Protein 6W2G (pdb70)

Solvent-accessible surface area: 6602 Å² total; per-residue (Å²): 174,170,62,76,57,85,92,50,70,90,17,1,95,44,0,70,79,34,66,54,93,109,123,147,0,43,39,4,0,177,50,15,66,53,61,22,81,123,0,0,68,37,35,89,116,40,114,92,141,223,70,70,21,4,67,46,11,12,30,3,16,79,6,66,86,117,69,60,140,131,150,161,0,50,58,5,0,205,46,4,62,44,50,39,133,98,0,33,105,46,28,120,126,42,104,103,140

Nearest PDB structures (foldseek):
  6w2g-assembly2_B  TM=1.021E+00  e=5.601E-07  Homo sapiens
  7tgp-assembly1_A  TM=9.960E-01  e=2.042E-06  Homo sapiens
  6w2h-assembly1_A  TM=9.882E-01  e=1.914E-06  Homo sapiens
  6w2i-assembly1_A  TM=9.824E-01  e=3.425E-06  Homo sapiens
  2ooa-assembly2_B  TM=1.006E+00  e=3.003E-01  Homo sapiens

Structure (mmCIF, N/CA/C/O backbone):
data_6W2G
#
_entry.id   6W2G
#
_cell.length_a   29.490
_cell.length_b   40.080
_cell.length_c   32.893
_cell.angle_alpha   90.000
_cell.angle_beta   91.389
_cell.angle_gamma   90.000
#
_symmetry.space_group_name_H-M   'P 1 21 1'
#
loop_
_entity.id
_entity.type
_entity.pdbx_description
1 polymer 'UV excision repair protein RAD23 homolog A'
2 non-polymer 1,2-ETHANEDIOL
3 water water
#
loop_
_atom_site.group_PDB
_atom_site.id
_atom_site.type_symbol
_atom_site.label_atom_id
_atom_site.label_alt_id
_atom_site.label_comp_id
_atom_site.label_asym_id
_atom_site.label_entity_id
_atom_site.label_seq_id
_atom_site.pdbx_PDB_ins_code
_atom_site.Cartn_x
_atom_site.Cartn_y
_atom_site.Cartn_z
_atom_site.occupancy
_atom_site.B_iso_or_equiv
_atom_site.auth_seq_id
_atom_site.auth_comp_id
_atom_site.auth_asym_id
_atom_site.auth_atom_id
_atom_site.pdbx_PDB_model_num
ATOM 1 N N . THR A 1 3 ? -10.12534 -17.39122 -8.93051 1.000 32.64716 156 THR A N 1
ATOM 2 C CA . THR A 1 3 ? -8.99087 -16.99913 -8.10036 1.000 30.71775 156 THR A CA 1
ATOM 3 C C . THR A 1 3 ? -9.44007 -16.69273 -6.68156 1.000 23.39642 156 THR A C 1
ATOM 4 O O . THR A 1 3 ? -10.35669 -15.89259 -6.46768 1.000 23.22514 156 THR A O 1
ATOM 8 N N . LEU A 1 4 ? -8.79403 -17.31796 -5.70413 1.000 13.37194 157 LEU A N 1
ATOM 9 C CA . LEU A 1 4 ? -9.02663 -16.97708 -4.30626 1.000 10.79231 157 LEU A CA 1
ATOM 10 C C . LEU A 1 4 ? -7.75020 -16.41829 -3.69433 1.000 10.12321 157 LEU A C 1
ATOM 11 O O . LEU A 1 4 ? -6.72142 -17.09626 -3.64610 1.000 11.91901 157 LEU A O 1
ATOM 27 N N . VAL A 1 5 ? -7.82078 -15.19686 -3.18158 1.000 8.36133 158 VAL A N 1
ATOM 28 C CA . VAL A 1 5 ? -6.67686 -14.66648 -2.44421 1.000 7.73086 158 VAL A CA 1
ATOM 29 C C . VAL A 1 5 ? -6.48557 -15.45489 -1.15493 1.000 6.09475 158 VAL A C 1
ATOM 30 O O . VAL A 1 5 ? -7.42460 -16.05590 -0.62017 1.000 7.40567 158 VAL A O 1
ATOM 43 N N . THR A 1 6 ? -5.24813 -15.47116 -0.66854 1.000 5.76440 159 THR A N 1
ATOM 44 C CA . THR A 1 6 ? -4.91474 -16.02116 0.63178 1.000 6.24957 159 THR A CA 1
ATOM 45 C C . THR A 1 6 ? -5.20129 -14.99908 1.73544 1.000 4.83486 159 THR A C 1
ATOM 46 O O . THR A 1 6 ? -5.35965 -13.79463 1.49624 1.000 4.91804 159 THR A O 1
ATOM 57 N N . GLY A 1 7 ? -5.17676 -15.49296 2.98130 1.000 4.66608 160 GLY A N 1
ATOM 58 C CA . GLY A 1 7 ? -5.35716 -14.61130 4.12329 1.000 5.43362 160 GLY A CA 1
ATOM 59 C C . GLY A 1 7 ? -4.29285 -13.53145 4.18782 1.000 4.50037 160 GLY A C 1
ATOM 60 O O . GLY A 1 7 ? -4.58024 -12.36814 4.51236 1.000 4.91385 160 GLY A O 1
ATOM 64 N N . SER A 1 8 ? -3.03296 -13.89543 3.88004 1.000 5.23474 161 SER A N 1
ATOM 65 C CA . SER A 1 8 ? -1.95432 -12.90759 3.85112 1.000 5.40235 161 SER A CA 1
ATOM 66 C C . SER A 1 8 ? -2.19015 -11.85659 2.77816 1.000 4.58481 161 SER A C 1
ATOM 67 O O . SER A 1 8 ? -1.98024 -10.65982 3.01361 1.000 5.38731 161 SER A O 1
ATOM 75 N N . GLU A 1 9 ? -2.59870 -12.28420 1.57690 1.000 4.70395 162 GLU A N 1
ATOM 76 C CA . GLU A 1 9 ? -2.87910 -11.32629 0.50476 1.000 4.92712 162 GLU A CA 1
ATOM 77 C C . GLU A 1 9 ? -4.04455 -10.41122 0.84389 1.000 4.54256 162 GLU A C 1
ATOM 78 O O . GLU A 1 9 ? -4.03150 -9.21913 0.50574 1.000 4.84164 162 GLU A O 1
ATOM 90 N N . TYR A 1 10 ? -5.06396 -10.94384 1.51746 1.000 4.45177 163 TYR A N 1
ATOM 91 C CA . TYR A 1 10 ? -6.16756 -10.11253 1.98834 1.000 4.48353 163 TYR A CA 1
ATOM 92 C C . TYR A 1 10 ? -5.66428 -9.03690 2.95299 1.000 4.05855 163 TYR A C 1
ATOM 93 O O . TYR A 1 10 ? -6.02219 -7.85223 2.82299 1.000 4.46472 163 TYR A O 1
ATOM 111 N N . GLU A 1 11 ? -4.81622 -9.41568 3.91518 1.000 4.18789 164 GLU A N 1
ATOM 112 C CA . GLU A 1 11 ? -4.30095 -8.42698 4.86360 1.000 5.15139 164 GLU A CA 1
ATOM 113 C C . GLU A 1 11 ? -3.41052 -7.38239 4.19681 1.000 4.51787 164 GLU A C 1
ATOM 114 O O . GLU A 1 11 ? -3.47012 -6.20297 4.54636 1.000 4.90486 164 GLU A O 1
ATOM 126 N N . THR A 1 12 ? -2.57922 -7.77987 3.23375 1.000 5.18409 165 THR A N 1
ATOM 127 C CA . THR A 1 12 ? -1.74979 -6.77338 2.57465 1.000 5.32819 165 THR A CA 1
ATOM 128 C C . THR A 1 12 ? -2.59324 -5.85249 1.69363 1.000 4.52266 165 THR A C 1
ATOM 129 O O . THR A 1 12 ? -2.31120 -4.64496 1.61117 1.000 5.20287 165 THR A O 1
ATOM 140 N N . MET A 1 13 ? -3.66258 -6.37550 1.08280 1.000 4.90709 166 MET A N 1
ATOM 141 C CA . MET A 1 13 ? -4.61495 -5.55228 0.34357 1.000 5.79227 166 MET A CA 1
ATOM 142 C C . MET A 1 13 ? -5.27779 -4.52858 1.26180 1.000 4.76680 166 MET A C 1
ATOM 143 O O . MET A 1 13 ? -5.40215 -3.34086 0.91654 1.000 5.53976 166 MET A O 1
ATOM 157 N N . LEU A 1 14 ? -5.71646 -4.99029 2.43294 1.000 4.99697 167 LEU A N 1
ATOM 158 C CA . LEU A 1 14 ? -6.33285 -4.12266 3.42177 1.000 6.14530 167 LEU A CA 1
ATOM 159 C C . LEU A 1 14 ? -5.36263 -3.02301 3.85876 1.000 5.93787 167 LEU A C 1
ATOM 160 O O . LEU A 1 14 ? -5.70950 -1.82677 3.84311 1.000 6.37082 167 LEU A O 1
ATOM 176 N N . THR A 1 15 ? -4.11681 -3.39054 4.18364 1.000 5.26585 168 THR A N 1
ATOM 177 C CA . THR A 1 15 ? -3.10412 -2.38746 4.53357 1.000 6.48888 168 THR A CA 1
ATOM 178 C C . THR A 1 15 ? -2.92068 -1.35002 3.41688 1.000 4.38361 168 THR A C 1
ATOM 179 O O . THR A 1 15 ? -2.86007 -0.14112 3.66812 1.000 5.61524 168 THR A O 1
ATOM 190 N N . GLU A 1 16 ? -2.81024 -1.80918 2.17103 1.000 5.12163 169 GLU A N 1
ATOM 191 C CA . GLU A 1 16 ? -2.58813 -0.87631 1.07535 1.000 4.45051 169 GLU A CA 1
ATOM 192 C C . GLU A 1 16 ? -3.75322 0.11455 0.93659 1.000 5.05688 169 GLU A C 1
ATOM 193 O O . GLU A 1 16 ? -3.53917 1.32076 0.76590 1.000 5.19265 169 GLU A O 1
ATOM 205 N N . ILE A 1 17 ? -4.99728 -0.37040 0.97858 1.000 4.44105 170 ILE A N 1
ATOM 206 C CA . ILE A 1 17 ? -6.13486 0.54764 0.83755 1.000 5.20504 170 ILE A CA 1
ATOM 207 C C . ILE A 1 17 ? -6.19034 1.51255 2.01868 1.000 4.90781 170 ILE A C 1
ATOM 208 O O . ILE A 1 17 ? -6.50583 2.70733 1.85477 1.000 5.56728 170 ILE A O 1
ATOM 224 N N . MET A 1 18 ? -5.82370 1.03371 3.21485 1.000 5.30597 171 MET A N 1
ATOM 225 C CA . MET A 1 18 ? -5.74557 1.90759 4.38460 1.000 6.35134 171 MET A CA 1
ATOM 226 C C . MET A 1 18 ? -4.67367 2.99852 4.25733 1.000 6.30055 171 MET A C 1
ATOM 227 O O . MET A 1 18 ? -4.72976 3.98785 5.00597 1.000 8.66743 171 MET A O 1
ATOM 241 N N . SER A 1 19 ? -3.71272 2.87139 3.34796 1.000 6.03308 172 SER A N 1
ATOM 242 C CA . SER A 1 19 ? -2.74924 3.94414 3.14329 1.000 7.94810 172 SER A CA 1
ATOM 243 C C . SER A 1 19 ? -3.38096 5.18888 2.53457 1.000 8.01023 172 SER A C 1
ATOM 244 O O . SER A 1 19 ? -2.72455 6.23674 2.46536 1.000 11.06148 172 SER A O 1
ATOM 252 N N . MET A 1 20 ? -4.61549 5.11807 2.09050 1.000 7.31355 173 MET A N 1
ATOM 253 C CA . MET A 1 20 ? -5.33313 6.31695 1.70164 1.000 9.20647 173 MET A CA 1
ATOM 254 C C . MET A 1 20 ? -6.01192 7.00984 2.87468 1.000 9.90394 173 MET A C 1
ATOM 255 O O . MET A 1 20 ? -6.54680 8.11294 2.68663 1.000 13.66422 173 MET A O 1
ATOM 269 N N . GLY A 1 21 ? -6.02043 6.40575 4.06183 1.000 8.46817 174 GLY A N 1
ATOM 270 C CA . GLY A 1 21 ? -6.57473 7.03464 5.24877 1.000 9.79524 174 GLY A CA 1
ATOM 271 C C . GLY A 1 21 ? -7.82358 6.37549 5.79682 1.000 9.38654 174 GLY A C 1
ATOM 272 O O . GLY A 1 21 ? -8.27164 6.74280 6.89894 1.000 11.31390 174 GLY A O 1
ATOM 276 N N . TYR A 1 22 ? -8.37124 5.38298 5.10774 1.000 6.70644 175 TYR A N 1
ATOM 277 C CA . TYR A 1 22 ? -9.60077 4.75097 5.54216 1.000 6.18025 175 TYR A CA 1
ATOM 278 C C . TYR A 1 22 ? -9.33968 3.85683 6.75036 1.000 7.36312 175 TYR A C 1
ATOM 279 O O . TYR A 1 22 ? -8.32240 3.16025 6.81936 1.000 7.90579 175 TYR A O 1
ATOM 297 N N . GLU A 1 23 ? -10.30285 3.80515 7.67381 1.000 7.85974 176 GLU A N 1
ATOM 298 C CA . GLU A 1 23 ? -10.20445 2.94640 8.85164 1.000 9.65252 176 GLU A CA 1
ATOM 299 C C . GLU A 1 23 ? -10.40527 1.47440 8.48440 1.000 7.14453 176 GLU A C 1
ATOM 300 O O . GLU A 1 23 ? -11.09256 1.13475 7.50556 1.000 7.67364 176 GLU A O 1
ATOM 306 N N . ARG A 1 24 ? -9.81619 0.59124 9.28558 1.000 7.77190 177 ARG A N 1
ATOM 307 C CA . ARG A 1 24 ? -9.86309 -0.83447 8.96441 1.000 6.64927 177 ARG A CA 1
ATOM 308 C C . ARG A 1 24 ? -11.29137 -1.33926 8.76630 1.000 7.03749 177 ARG A C 1
ATOM 309 O O . ARG A 1 24 ? -11.56826 -2.06254 7.80013 1.000 6.52936 177 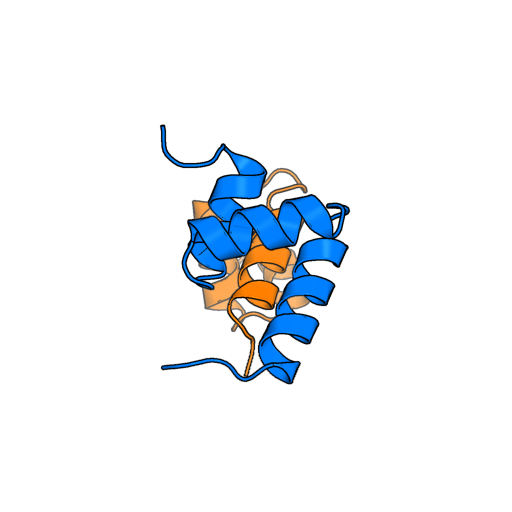ARG A O 1
ATOM 330 N N . GLU A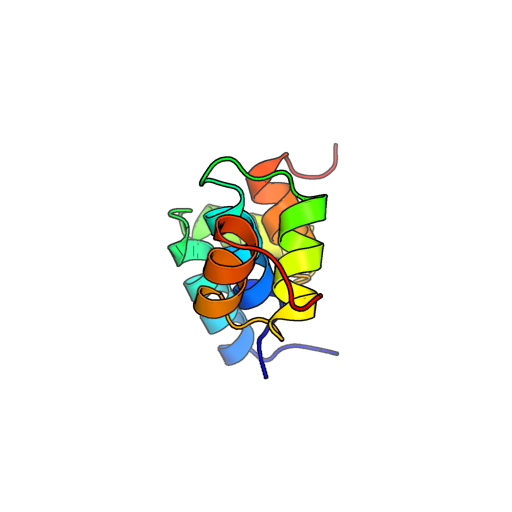 1 25 ? -12.21384 -1.01064 9.67924 1.000 7.07428 178 GLU A N 1
ATOM 331 C CA . GLU A 1 25 ? -13.55001 -1.60323 9.56435 1.000 8.08165 178 GLU A CA 1
ATOM 332 C C . GLU A 1 25 ? -14.26466 -1.15716 8.29418 1.000 7.22795 178 GLU A C 1
ATOM 333 O O . GLU A 1 25 ? -15.06960 -1.91107 7.73918 1.000 7.49080 178 GLU A O 1
ATOM 339 N N . ARG A 1 26 ? -14.01863 0.06975 7.84040 1.000 6.88174 179 ARG A N 1
ATOM 340 C CA . ARG A 1 26 ? -14.62652 0.53269 6.59538 1.000 7.43722 179 ARG A CA 1
ATOM 341 C C . ARG A 1 26 ? -14.07812 -0.22517 5.40030 1.000 5.89321 179 ARG A C 1
ATOM 342 O O . ARG A 1 26 ? -14.83016 -0.60016 4.48826 1.000 6.65862 179 ARG A O 1
ATOM 350 N N . VAL A 1 27 ? -12.76812 -0.44859 5.37575 1.000 5.72237 180 VAL A N 1
ATOM 351 C CA . VAL A 1 27 ? -12.18471 -1.19955 4.26861 1.000 5.55099 180 VAL A CA 1
ATOM 352 C C . VAL A 1 27 ? -12.65419 -2.65413 4.28188 1.000 4.81800 180 VAL A C 1
ATOM 353 O O . VAL A 1 27 ? -12.95283 -3.23361 3.22448 1.000 5.61267 180 VAL A O 1
ATOM 366 N N . VAL A 1 28 ? -12.72609 -3.27347 5.45750 1.000 5.48889 181 VAL A N 1
ATOM 367 C CA . VAL A 1 28 ? -13.27173 -4.62555 5.56130 1.000 5.68011 181 VAL A CA 1
ATOM 368 C C . VAL A 1 28 ? -14.67553 -4.67303 4.96632 1.000 5.1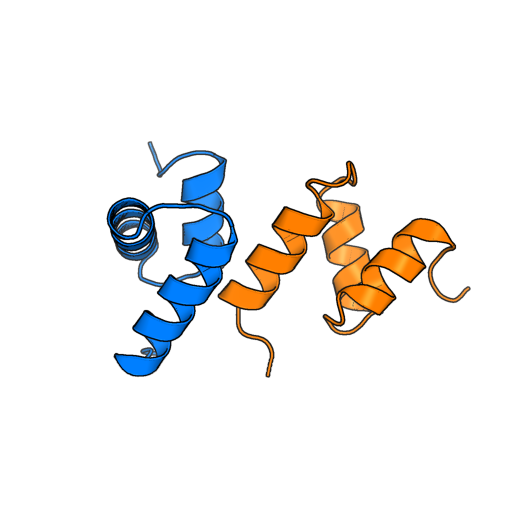2415 181 VAL A C 1
ATOM 369 O O . VAL A 1 28 ? -15.02776 -5.58773 4.21367 1.000 5.53045 181 VAL A O 1
ATOM 382 N N . ALA A 1 29 ? -15.51222 -3.70250 5.32150 1.000 5.45357 182 ALA A N 1
ATOM 383 C CA . ALA A 1 29 ? -16.88059 -3.68026 4.82189 1.000 6.31416 182 ALA A CA 1
ATOM 384 C C . ALA A 1 29 ? -16.90302 -3.51899 3.30433 1.000 5.53756 182 ALA A C 1
ATOM 385 O O . ALA A 1 29 ? -17.70876 -4.16264 2.62025 1.000 6.11643 182 ALA A O 1
ATOM 392 N N . ALA A 1 30 ? -16.02450 -2.66821 2.75464 1.000 5.61462 183 ALA A N 1
ATOM 393 C CA . ALA A 1 30 ? -15.98829 -2.45839 1.30707 1.000 5.97460 183 ALA A CA 1
ATOM 394 C C . ALA A 1 30 ? -15.51885 -3.71330 0.57490 1.000 4.71993 183 ALA A C 1
ATOM 395 O O . ALA A 1 30 ? -16.04268 -4.05228 -0.49893 1.000 5.92239 183 ALA A O 1
ATOM 402 N N . LEU A 1 31 ? -14.50997 -4.39924 1.12024 1.000 5.30916 184 LEU A N 1
ATOM 403 C CA . LEU A 1 31 ? -14.02763 -5.65741 0.54277 1.000 5.44140 184 LEU A CA 1
ATOM 404 C C . LEU A 1 31 ? -15.09731 -6.73730 0.59645 1.000 4.98536 184 LEU A C 1
ATOM 405 O O . LEU A 1 31 ? -15.19883 -7.56609 -0.31713 1.000 5.61159 184 LEU A O 1
ATOM 421 N N . ARG A 1 32 ? -15.88200 -6.78008 1.66934 1.00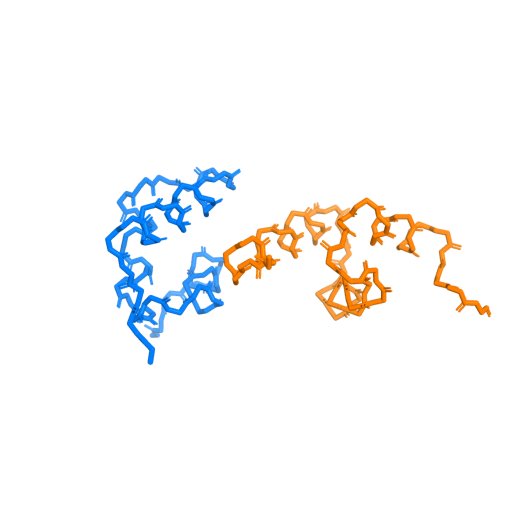0 5.58182 185 ARG A N 1
ATOM 422 C CA . ARG A 1 32 ? -16.99109 -7.72991 1.73349 1.000 6.20914 185 ARG A CA 1
ATOM 423 C C . ARG A 1 32 ? -18.00323 -7.42852 0.64468 1.000 5.26786 185 ARG A C 1
ATOM 424 O O . ARG A 1 32 ? -18.42534 -8.31982 -0.10593 1.000 6.57168 185 ARG A O 1
ATOM 445 N N . ALA A 1 33 ? -18.37041 -6.15320 0.50054 1.000 5.88917 186 ALA A N 1
ATOM 446 C CA . ALA A 1 33 ? -19.34447 -5.76765 -0.51674 1.000 6.56190 186 ALA A CA 1
ATOM 447 C C . ALA A 1 33 ? -18.84473 -6.07545 -1.91643 1.000 6.73819 186 ALA A C 1
ATOM 448 O O . ALA A 1 33 ? -19.65611 -6.35662 -2.80795 1.000 9.11642 186 ALA A O 1
ATOM 455 N N . SER A 1 34 ? -17.53017 -6.00100 -2.15039 1.000 6.13759 187 SER A N 1
ATOM 456 C CA . SER A 1 34 ? -16.97388 -6.21730 -3.48284 1.000 6.41438 187 SER A CA 1
ATOM 457 C C . SER A 1 34 ? -16.47667 -7.64309 -3.72070 1.000 5.98752 187 SER A C 1
ATOM 458 O O . SER A 1 34 ? -15.90947 -7.92568 -4.77879 1.000 6.97335 187 SER A O 1
ATOM 466 N N . GLY A 1 35 ? -16.65919 -8.56143 -2.77372 1.000 6.18021 188 GLY A N 1
ATOM 467 C CA . GLY A 1 35 ? -16.11780 -9.91338 -2.94663 1.000 6.73037 188 GLY A CA 1
ATOM 468 C C . GLY A 1 35 ? -14.61471 -9.92324 -3.14493 1.000 6.57569 188 GLY A C 1
ATOM 469 O O . GLY A 1 35 ? -14.09535 -10.73617 -3.91829 1.000 6.75996 188 GLY A O 1
ATOM 473 N N . ASN A 1 36 ? -13.89536 -9.02012 -2.47683 1.000 5.93787 189 ASN A N 1
ATOM 474 C CA . ASN A 1 36 ? -12.43702 -8.93942 -2.52342 1.000 5.47180 189 ASN A CA 1
ATOM 475 C C . ASN A 1 36 ? -11.89704 -8.46922 -3.86672 1.000 6.32598 189 ASN A C 1
ATOM 476 O O . ASN A 1 36 ? -10.69015 -8.59474 -4.11719 1.000 8.33819 189 ASN A O 1
ATOM 487 N N . ASN A 1 37 ? -12.74831 -7.88503 -4.72818 1.000 6.10140 190 ASN A N 1
ATOM 488 C CA . ASN A 1 37 ? -12.29241 -7.18606 -5.92578 1.000 6.08690 190 ASN A CA 1
ATOM 489 C C . ASN A 1 37 ? -11.83443 -5.80027 -5.49299 1.000 5.43706 190 ASN A C 1
ATOM 490 O O . ASN A 1 37 ? -12.66117 -4.99830 -5.03547 1.000 6.13225 190 ASN A O 1
ATOM 501 N N . PRO A 1 38 ? -10.54634 -5.47346 -5.59410 1.000 5.34784 191 PRO A N 1
ATOM 502 C CA . PRO A 1 38 ? -10.07866 -4.18765 -5.05564 1.000 6.38050 191 PRO A CA 1
ATOM 503 C C . PRO A 1 38 ? -10.54583 -2.99846 -5.86252 1.000 5.75519 191 PRO A C 1
ATOM 504 O O . PRO A 1 38 ? -10.60529 -1.87323 -5.33933 1.000 6.08370 191 PRO A O 1
ATOM 515 N N . HIS A 1 39 ? -10.82932 -3.21045 -7.14709 1.000 5.77492 192 HIS A N 1
ATOM 516 C CA . HIS A 1 39 ? -11.32957 -2.12058 -7.98296 1.000 6.20256 192 HIS A CA 1
ATOM 517 C C . HIS A 1 39 ? -12.69018 -1.65421 -7.49093 1.000 5.57427 192 HIS A C 1
ATOM 518 O O . HIS A 1 39 ? -12.91942 -0.45280 -7.26354 1.000 6.48037 192 HIS A O 1
ATOM 532 N N . ARG A 1 40 ? -13.59636 -2.60984 -7.28357 1.000 5.79187 193 ARG A N 1
ATOM 533 C CA . ARG A 1 40 ? -14.90848 -2.27874 -6.74659 1.000 5.84976 193 ARG A CA 1
ATOM 534 C C . ARG A 1 40 ? -14.83391 -1.82713 -5.28873 1.000 5.40165 193 ARG A C 1
ATOM 535 O O . ARG A 1 40 ? -15.58778 -0.93271 -4.88328 1.000 5.79936 193 ARG A O 1
ATOM 556 N N . ALA A 1 41 ? -13.94558 -2.41704 -4.47583 1.000 5.39313 194 ALA A N 1
ATOM 557 C CA . ALA A 1 41 ? -13.86378 -1.97778 -3.08319 1.000 5.57892 194 ALA A CA 1
ATOM 558 C C . ALA A 1 41 ? -13.47907 -0.50029 -2.99423 1.000 4.91123 194 ALA A C 1
ATOM 559 O O . ALA A 1 41 ? -14.07533 0.27493 -2.22600 1.000 5.08047 194 ALA A O 1
ATOM 566 N N . VAL A 1 42 ? -12.46815 -0.08948 -3.76745 1.000 4.83270 195 VAL A N 1
ATOM 567 C CA . VAL A 1 42 ? -12.06813 1.31096 -3.73741 1.000 4.53719 195 VAL A CA 1
ATOM 568 C C . VAL A 1 42 ? -13.1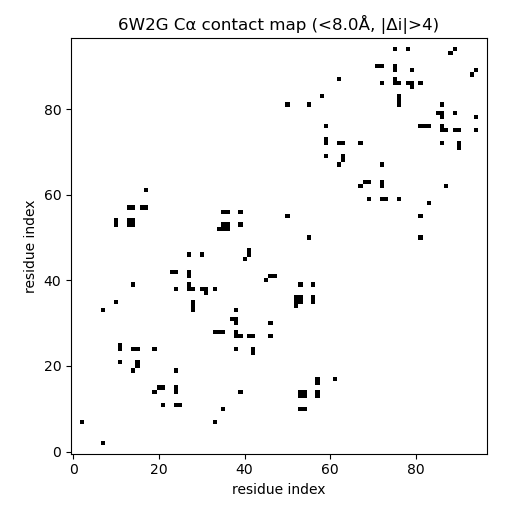6020 2.19155 -4.33040 1.000 4.94443 195 VAL A C 1
ATOM 569 O O . VAL A 1 42 ? -13.42500 3.28466 -3.80753 1.000 5.41895 195 VAL A O 1
ATOM 582 N N . GLU A 1 43 ? -13.79798 1.77005 -5.42428 1.000 5.46635 196 GLU A N 1
ATOM 583 C CA . GLU A 1 43 ? -14.94429 2.49914 -5.94707 1.000 5.66460 196 GLU A CA 1
ATOM 584 C C . GLU A 1 43 ? -15.99131 2.72644 -4.87317 1.000 5.32165 196 GLU A C 1
ATOM 585 O O . GLU A 1 43 ? -16.53500 3.83593 -4.75992 1.000 5.98464 196 GLU A O 1
ATOM 597 N N . TYR A 1 44 ? -16.28065 1.69877 -4.06277 1.000 5.11707 197 TYR A N 1
ATOM 598 C CA . TYR A 1 44 ? -17.33787 1.83530 -3.06883 1.000 5.14240 197 TYR A CA 1
ATOM 599 C C . TYR A 1 44 ? -16.90079 2.75361 -1.91956 1.000 4.98056 197 TYR A C 1
ATOM 600 O O . TYR A 1 44 ? -17.72932 3.49013 -1.35229 1.000 5.25794 197 TYR A O 1
ATOM 618 N N . LEU A 1 45 ? -15.61405 2.73431 -1.54304 1.000 5.09399 198 LEU A N 1
ATOM 619 C CA . LEU A 1 45 ? -15.11936 3.68721 -0.55330 1.000 4.59457 198 LEU A CA 1
ATOM 620 C C . LEU A 1 45 ? -15.21695 5.11561 -1.06841 1.000 5.22120 198 LEU A C 1
ATOM 621 O O . LEU A 1 45 ? -15.45039 6.04552 -0.28126 1.000 6.32802 198 LEU A O 1
ATOM 637 N N . LEU A 1 46 ? -14.97461 5.32332 -2.36479 1.000 4.79016 199 LEU A N 1
ATOM 638 C CA . LEU A 1 46 ? -14.98282 6.65575 -2.95012 1.000 5.06996 199 LEU A CA 1
ATOM 639 C C . LEU A 1 46 ? -16.40002 7.17286 -3.18459 1.000 4.75382 199 LEU A C 1
ATOM 640 O O . LEU A 1 46 ? -16.69719 8.32639 -2.84308 1.000 5.99744 199 LEU A O 1
ATOM 656 N N . THR A 1 47 ? -17.27289 6.36458 -3.80234 1.000 4.99396 200 THR A N 1
ATOM 657 C CA . THR A 1 47 ? -18.54718 6.87945 -4.27211 1.000 5.25946 200 THR A CA 1
ATOM 658 C C . THR A 1 47 ? -19.75726 6.11110 -3.76601 1.000 4.46146 200 THR A C 1
ATOM 659 O O . THR A 1 47 ? -20.88712 6.42249 -4.18793 1.000 5.10299 200 THR A O 1
ATOM 670 N N . GLY A 1 48 ? -19.57075 5.17548 -2.84012 1.000 5.00795 201 GLY A N 1
ATOM 671 C CA . GLY A 1 48 ? -20.67946 4.50825 -2.18631 1.000 5.68885 201 GLY A CA 1
ATOM 672 C C . GLY A 1 48 ? -20.82401 3.04712 -2.59418 1.000 5.49200 201 GLY A C 1
ATOM 673 O O . GLY A 1 48 ? -20.53662 2.64336 -3.73399 1.000 5.49651 201 GLY A O 1
ATOM 677 N N . ILE A 1 49 ? -21.32734 2.24525 -1.65421 1.000 6.58129 202 ILE A N 1
ATOM 678 C CA . ILE A 1 49 ? -21.67302 0.85935 -1.94121 1.000 7.69541 202 ILE A CA 1
ATOM 679 C C . ILE A 1 49 ? -22.89476 0.81626 -2.84734 1.000 6.78770 202 ILE A C 1
ATOM 680 O O . ILE A 1 49 ? -23.67636 1.77737 -2.91977 1.000 7.04112 202 ILE A O 1
ATOM 696 N N . PRO A 1 50 ? -23.13288 -0.29785 -3.53447 1.000 8.84216 203 PRO A N 1
ATOM 697 C CA . PRO A 1 50 ? -24.31939 -0.37089 -4.39465 1.000 8.39392 203 PRO A CA 1
ATOM 698 C C . PRO A 1 50 ? -25.59816 -0.08744 -3.62681 1.000 7.84254 203 PRO A C 1
ATOM 699 O O . PRO A 1 50 ? -25.76276 -0.51094 -2.48337 1.000 11.59511 203 PRO A O 1
ATOM 710 N N . GLY A 1 51 ? -26.48405 0.65514 -4.26810 1.000 8.59955 204 GLY A N 1
ATOM 711 C CA . GLY A 1 51 ? -27.76316 1.03817 -3.68079 1.000 7.93956 204 GLY A CA 1
ATOM 712 C C . GLY A 1 51 ? -27.98884 2.52705 -3.59626 1.000 5.14864 204 GLY A C 1
ATOM 713 O O . GLY A 1 51 ? -29.03285 2.92534 -3.06280 1.000 6.44560 204 GLY A O 1
ATOM 718 N N . LEU B 1 4 ? 4.76610 -8.04127 -9.37105 1.000 19.83505 157 LEU B N 1
ATOM 719 C CA . LEU B 1 4 ? 3.49150 -7.71894 -10.00845 1.000 15.83926 157 LEU B CA 1
ATOM 720 C C . LEU B 1 4 ? 2.71466 -6.71290 -9.17359 1.000 11.01430 157 LEU B C 1
ATOM 721 O O . LEU B 1 4 ? 2.40537 -6.97843 -8.02889 1.000 14.53389 157 LEU B O 1
ATOM 726 N N . VAL B 1 5 ? 2.38735 -5.55060 -9.74139 1.000 10.89805 158 VAL B N 1
ATOM 727 C CA . VAL B 1 5 ? 1.48677 -4.62794 -9.06612 1.000 7.14505 158 VAL B CA 1
ATOM 728 C C . VAL B 1 5 ? 0.15427 -5.31829 -8.83244 1.000 6.30152 158 VAL B C 1
ATOM 729 O O . VAL B 1 5 ? -0.36220 -6.00845 -9.70978 1.000 7.39058 158 VAL B O 1
ATOM 742 N N . THR B 1 6 ? -0.40001 -5.14308 -7.64400 1.000 6.47413 159 THR B N 1
ATOM 743 C CA . THR B 1 6 ? -1.71490 -5.66773 -7.31677 1.000 5.47835 159 THR B CA 1
ATOM 744 C C . THR B 1 6 ? -2.80339 -4.64315 -7.65257 1.000 4.72925 159 THR B C 1
ATOM 745 O O . THR B 1 6 ? -2.55989 -3.44279 -7.82948 1.000 4.99897 159 THR B O 1
ATOM 756 N N . GLY B 1 7 ? -4.04013 -5.13745 -7.72659 1.000 5.05220 160 GLY B N 1
ATOM 757 C CA . GLY B 1 7 ? -5.17195 -4.25669 -7.94948 1.000 6.32532 160 GLY B CA 1
ATOM 758 C C . GLY B 1 7 ? -5.30383 -3.17778 -6.89306 1.000 4.28271 160 GLY B C 1
ATOM 759 O O . GLY B 1 7 ? -5.65389 -2.03458 -7.20651 1.000 5.37469 160 GLY B O 1
ATOM 763 N N . SER B 1 8 ? -5.05230 -3.51755 -5.61205 1.000 4.82037 161 SER B N 1
ATOM 764 C CA . SER B 1 8 ? -5.14627 -2.49795 -4.56111 1.000 5.16754 161 SER B CA 1
ATOM 765 C C . SER B 1 8 ? -4.06836 -1.42835 -4.72312 1.000 4.67987 161 SER B C 1
ATOM 766 O O . SER B 1 8 ? -4.33548 -0.23631 -4.50859 1.000 4.76312 161 SER B O 1
ATOM 774 N N . GLU B 1 9 ? -2.84687 -1.82459 -5.08918 1.000 5.00898 162 GLU B N 1
ATOM 775 C CA . GLU B 1 9 ? -1.79541 -0.85194 -5.37475 1.000 4.72026 162 GLU B CA 1
ATOM 776 C C . GLU B 1 9 ? -2.18268 0.04021 -6.55265 1.000 4.42533 162 GLU B C 1
ATOM 777 O O . GLU B 1 9 ? -1.98869 1.26595 -6.51348 1.000 4.83313 162 GLU B O 1
ATOM 789 N N . TYR B 1 10 ? -2.69756 -0.57025 -7.62374 1.000 4.36246 163 TYR B N 1
ATOM 790 C CA . TYR B 1 10 ? -3.12833 0.19959 -8.79298 1.000 4.32364 163 TYR B CA 1
ATOM 791 C C . TYR B 1 10 ? -4.17469 1.24217 -8.40446 1.000 4.52486 163 TYR B C 1
ATOM 792 O O . TYR B 1 10 ? -4.07242 2.42211 -8.76966 1.000 4.92816 163 TYR B O 1
ATOM 810 N N . GLU B 1 11 ? -5.22127 0.81632 -7.68310 1.000 4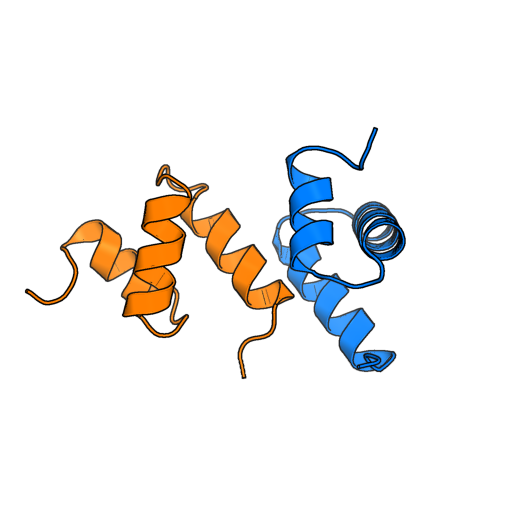.56830 164 GLU B N 1
ATOM 811 C CA . GLU B 1 11 ? -6.30305 1.73515 -7.34023 1.000 6.37794 164 GLU B CA 1
ATOM 812 C C . GLU B 1 11 ? -5.82959 2.85227 -6.42221 1.000 5.39252 164 GLU B C 1
ATOM 813 O O . GLU B 1 11 ? -6.32432 3.98571 -6.49831 1.000 5.45415 164 GLU B O 1
ATOM 825 N N . THR B 1 12 ? -4.89189 2.56513 -5.53086 1.000 5.02018 165 THR B N 1
ATOM 826 C CA . THR B 1 12 ? -4.35818 3.59215 -4.64968 1.000 5.26998 165 THR B CA 1
ATOM 827 C C . THR B 1 12 ? -3.55262 4.61498 -5.44555 1.000 4.63511 165 THR B C 1
ATOM 828 O O . THR B 1 12 ? -3.70885 5.82531 -5.24815 1.000 5.27785 165 THR B O 1
ATOM 839 N N . MET B 1 13 ? -2.69052 4.16233 -6.35793 1.000 4.76444 166 MET B N 1
ATOM 840 C CA . MET B 1 13 ? -1.97200 5.10854 -7.20977 1.000 4.63988 166 MET B CA 1
ATOM 841 C C . MET B 1 13 ? -2.93821 5.94848 -8.03848 1.000 4.51493 166 MET B C 1
ATOM 842 O O . MET B 1 13 ? -2.77449 7.16830 -8.16648 1.000 4.88532 166 MET B O 1
ATOM 856 N N . LEU B 1 14 ? -3.93931 5.30224 -8.63841 1.000 4.48222 167 LEU B N 1
ATOM 857 C CA . LEU B 1 14 ? -4.91588 6.01704 -9.45844 1.000 5.05307 167 LEU B CA 1
ATOM 858 C C . LEU B 1 14 ? -5.59635 7.10362 -8.63506 1.000 4.26941 167 LEU B C 1
ATOM 859 O O . LEU B 1 14 ? -5.70939 8.26159 -9.06402 1.000 4.99780 167 LEU B O 1
ATOM 875 N N . THR B 1 15 ? -6.05998 6.74315 -7.42703 1.000 5.00034 168 THR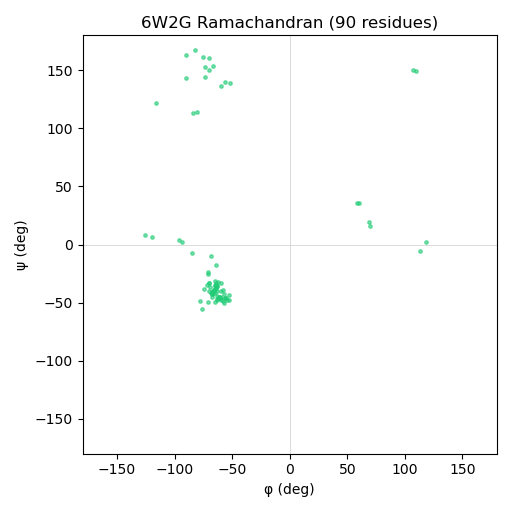 B N 1
ATOM 876 C CA . THR B 1 15 ? -6.79096 7.69304 -6.58187 1.000 5.40559 168 THR B CA 1
ATOM 877 C C . THR B 1 15 ? -5.89352 8.82493 -6.09247 1.000 4.87189 168 THR B C 1
ATOM 878 O O . THR B 1 15 ? -6.30225 9.99896 -6.11131 1.000 5.56558 168 THR B O 1
ATOM 889 N N . GLU B 1 16 ? -4.66033 8.51161 -5.68070 1.000 4.68834 169 GLU B N 1
ATOM 890 C CA . GLU B 1 16 ? -3.78132 9.56124 -5.16589 1.000 5.03430 169 GLU B CA 1
ATOM 891 C C . GLU B 1 16 ? -3.31498 10.50455 -6.27087 1.000 4.52043 169 GLU B C 1
ATOM 892 O O . GLU B 1 16 ? -3.14212 11.70031 -6.01161 1.000 5.66468 169 GLU B O 1
ATOM 904 N N . ILE B 1 17 ? -3.12006 10.00935 -7.49201 1.000 4.97583 170 ILE B N 1
ATOM 905 C CA . ILE B 1 17 ? -2.76072 10.90602 -8.59461 1.000 5.37514 170 ILE B CA 1
ATOM 906 C C . ILE B 1 17 ? -3.96957 11.72131 -9.03912 1.000 5.16501 170 ILE B C 1
ATOM 907 O O . ILE B 1 17 ? -3.85241 12.92904 -9.28879 1.000 5.84680 170 ILE B O 1
ATOM 923 N N . MET B 1 18 ? -5.16755 11.11374 -9.06939 1.000 5.46468 171 MET B N 1
ATOM 924 C CA . MET B 1 18 ? -6.37819 11.90606 -9.33662 1.000 7.12709 171 MET B CA 1
ATOM 925 C C . MET B 1 18 ? -6.51829 13.02686 -8.31404 1.000 6.89743 171 MET B C 1
ATOM 926 O O . MET B 1 18 ? -6.98415 14.13894 -8.65002 1.000 8.57679 171 MET B O 1
ATOM 940 N N A SER B 1 19 ? -6.12927 12.77961 -7.06273 0.474 6.90998 172 SER B N 1
ATOM 941 N N B SER B 1 19 ? -6.13191 12.76884 -7.06074 0.526 6.89200 172 SER B N 1
ATOM 942 C CA A SER B 1 19 ? -6.26455 13.78304 -6.01035 0.474 8.68922 172 SER B CA 1
ATOM 943 C CA B SER B 1 19 ? -6.25252 13.77078 -6.00772 0.526 8.61866 172 SER B CA 1
ATOM 944 C C A SER B 1 19 ? -5.35790 14.99549 -6.21764 0.474 6.82987 172 SER B C 1
ATOM 945 C C B SER B 1 19 ? -5.43295 15.02059 -6.30805 0.526 7.04936 172 SER B C 1
ATOM 946 O O A SER B 1 19 ? -5.49967 15.99983 -5.50159 0.474 7.11897 172 SER B O 1
ATOM 947 O O B SER B 1 19 ? -5.74691 16.09659 -5.79888 0.526 7.07792 172 SER B O 1
ATOM 962 N N . MET B 1 20 ? -4.40661 14.91378 -7.14641 1.000 6.38373 173 MET B N 1
ATOM 963 C CA . MET B 1 20 ? -3.64217 16.08783 -7.56212 1.000 6.99764 173 MET B CA 1
ATOM 964 C C . MET B 1 20 ? -4.40798 17.00186 -8.50981 1.000 7.38040 173 MET B C 1
ATOM 965 O O . MET B 1 20 ? -3.95101 18.13207 -8.76182 1.000 9.08842 173 MET B O 1
ATOM 979 N N . GLY B 1 21 ? -5.54745 16.55313 -9.02441 1.000 7.39630 174 GLY B N 1
ATOM 980 C CA . GLY B 1 21 ? -6.37633 17.35484 -9.90286 1.000 8.74722 174 GLY B CA 1
ATOM 981 C C . GLY B 1 21 ? -6.56012 16.77827 -11.28663 1.000 9.08372 174 GLY B C 1
ATOM 982 O O . GLY B 1 21 ? -7.23209 17.41308 -12.11121 1.000 15.03320 174 GLY B O 1
ATOM 986 N N . TYR B 1 22 ? -6.02345 15.60382 -11.59569 1.000 7.91154 175 TYR B N 1
ATOM 987 C CA . TYR B 1 22 ? -6.11392 15.02875 -12.93189 1.000 7.79837 175 TYR B CA 1
ATOM 988 C C . TYR B 1 22 ? -7.35918 14.16571 -13.07916 1.000 7.55126 175 TYR B C 1
ATOM 989 O O . TYR B 1 22 ? -7.72685 13.43383 -12.16097 1.000 9.18012 175 TYR B O 1
ATOM 1007 N N . GLU B 1 23 ? -7.96855 14.20911 -14.25737 1.000 8.74405 176 GLU B N 1
ATOM 1008 C CA . GLU B 1 23 ? -9.16701 13.42202 -14.52053 1.000 9.68522 176 GLU B CA 1
ATOM 1009 C C . GLU B 1 23 ? -8.83857 11.93451 -14.60510 1.000 8.57530 176 GLU B C 1
ATOM 1010 O O . GLU B 1 23 ? -7.75662 11.53877 -15.06078 1.000 8.50549 176 GLU B O 1
ATOM 1016 N N . ARG B 1 24 ? -9.81794 11.10776 -14.22402 1.000 9.87693 177 ARG B N 1
ATOM 1017 C CA . ARG B 1 24 ? -9.60704 9.66226 -14.15445 1.000 8.88689 177 ARG B CA 1
ATOM 1018 C C . ARG B 1 24 ? -9.05153 9.09456 -15.45372 1.000 8.62376 177 ARG B C 1
ATOM 1019 O O . ARG B 1 24 ? -8.07793 8.32818 -15.43545 1.000 9.04309 177 ARG B O 1
ATOM 1040 N N . GLU B 1 25 ? -9.64939 9.45628 -16.59611 1.000 9.74794 178 GLU B N 1
ATOM 1041 C CA . GLU B 1 25 ? -9.24655 8.82131 -17.84743 1.000 12.05222 178 GLU B CA 1
ATOM 1042 C C . GLU B 1 25 ? -7.79469 9.13446 -18.17501 1.000 8.82343 178 GLU B C 1
ATOM 1043 O O . GLU B 1 25 ? -7.06536 8.27837 -18.70025 1.000 9.49271 178 GLU B O 1
ATOM 1049 N N . ARG B 1 26 ? -7.35613 10.34857 -17.84902 1.000 9.41045 179 ARG B N 1
ATOM 1050 C CA . ARG B 1 26 ? -5.97628 10.71698 -18.10347 1.000 7.97400 179 ARG B CA 1
ATOM 1051 C C . ARG B 1 26 ? -5.01584 9.97125 -17.17935 1.000 6.93467 179 ARG B C 1
ATOM 1052 O O . ARG B 1 26 ? -3.93457 9.56407 -17.60585 1.000 7.03277 179 ARG B O 1
ATOM 1060 N N . VAL B 1 27 ? -5.37344 9.80539 -15.90260 1.000 5.81187 180 VAL B N 1
ATOM 1061 C CA . VAL B 1 27 ? -4.49362 9.07264 -15.00202 1.000 6.04720 180 VAL B CA 1
ATOM 1062 C C . VAL B 1 27 ? -4.40495 7.60048 -15.40108 1.000 5.95960 180 VAL B C 1
ATOM 1063 O O . VAL B 1 27 ? -3.31565 7.00067 -15.37892 1.000 6.27589 180 VAL B O 1
ATOM 1076 N N . VAL B 1 28 ? -5.53798 6.98918 -15.77106 1.000 6.48808 181 VAL B N 1
ATOM 1077 C CA . VAL B 1 28 ? -5.52378 5.60899 -16.25409 1.000 6.23112 181 VAL B CA 1
ATOM 1078 C C . VAL B 1 28 ? -4.57887 5.48507 -17.44558 1.000 6.32834 181 VAL B C 1
ATOM 1079 O O . VAL B 1 28 ? -3.76351 4.55862 -17.53748 1.000 6.38511 181 VAL B O 1
ATOM 1092 N N . ALA B 1 29 ? -4.67364 6.41661 -18.38538 1.000 6.62436 182 ALA B N 1
ATOM 1093 C CA . ALA B 1 29 ? -3.80983 6.37668 -19.55643 1.000 8.06600 182 ALA B CA 1
ATOM 1094 C C . ALA B 1 29 ? -2.34060 6.57927 -19.18330 1.000 5.77188 182 ALA B C 1
ATOM 1095 O O . ALA B 1 29 ? -1.44699 5.94269 -19.77302 1.000 6.33642 182 ALA B O 1
ATOM 1102 N N . ALA B 1 30 ? -2.06878 7.46614 -18.22734 1.000 6.01962 183 ALA B N 1
ATOM 1103 C CA . ALA B 1 30 ? -0.69438 7.71909 -17.83644 1.000 5.93663 183 ALA B CA 1
ATOM 1104 C C . ALA B 1 30 ? -0.07857 6.51638 -17.12489 1.000 5.27233 183 ALA B C 1
ATOM 1105 O O . ALA B 1 30 ? 1.09110 6.20185 -17.34236 1.000 6.07945 183 ALA B O 1
ATOM 1112 N N . LEU B 1 31 ? -0.83015 5.87273 -16.23380 1.000 5.29480 184 LEU B N 1
ATOM 1113 C CA . LEU B 1 31 ? -0.33447 4.66161 -15.58844 1.000 5.25237 184 LEU B CA 1
ATOM 1114 C C . LEU B 1 31 ? -0.10854 3.54077 -16.60082 1.000 5.06825 184 LEU B C 1
ATOM 1115 O O . LEU B 1 31 ? 0.82272 2.73876 -16.45868 1.000 5.78009 184 LEU B O 1
ATOM 1131 N N . ARG B 1 32 ? -0.94600 3.44399 -17.63157 1.000 5.66855 185 ARG B N 1
ATOM 1132 C CA . ARG B 1 32 ? -0.66306 2.45933 -18.67095 1.000 5.69897 185 ARG B CA 1
ATOM 1133 C C . ARG B 1 32 ? 0.64848 2.78756 -19.37415 1.000 5.91587 185 ARG B C 1
ATOM 1134 O O . ARG B 1 32 ? 1.51269 1.92621 -19.55422 1.000 6.33349 185 ARG B O 1
ATOM 1155 N N . ALA B 1 33 ? 0.82366 4.05377 -19.77050 1.000 5.67500 186 ALA B N 1
ATOM 1156 C CA . ALA B 1 33 ? 2.04733 4.47139 -20.46221 1.000 6.76135 186 ALA B CA 1
ATOM 1157 C C . ALA B 1 33 ? 3.29282 4.22722 -19.62277 1.000 6.99415 186 ALA B C 1
ATOM 1158 O O . ALA B 1 33 ? 4.35103 3.89665 -20.16919 1.000 7.82223 186 ALA B O 1
ATOM 1165 N N . SER B 1 34 ? 3.19113 4.34888 -18.29781 1.000 6.07072 187 SER B N 1
ATOM 1166 C CA . SER B 1 34 ? 4.32973 4.20317 -17.40408 1.000 7.16318 187 SER B CA 1
ATOM 1167 C C . SER B 1 34 ? 4.47767 2.78361 -16.86982 1.000 7.60595 187 SER B C 1
ATOM 1168 O O . SER B 1 34 ? 5.37304 2.55899 -16.04513 1.000 8.07376 187 SER B O 1
ATOM 1176 N N . GLY B 1 35 ? 3.63046 1.83238 -17.27194 1.000 6.07052 188 GLY B N 1
ATOM 1177 C CA . GLY B 1 35 ? 3.71672 0.49995 -16.68319 1.000 6.66832 188 GLY B CA 1
ATOM 1178 C C . GLY B 1 35 ? 3.50774 0.49961 -15.18171 1.000 5.84595 188 GLY B C 1
ATOM 1179 O O . GLY B 1 35 ? 4.11838 -0.31332 -14.46793 1.000 6.53799 188 GLY B O 1
ATOM 1183 N N . ASN B 1 36 ? 2.62952 1.36928 -14.68590 1.000 5.41856 189 ASN B N 1
ATOM 1184 C CA . ASN B 1 36 ? 2.26325 1.42175 -13.27461 1.000 6.32794 189 ASN B CA 1
ATOM 1185 C C . ASN B 1 36 ? 3.38990 1.90091 -12.37331 1.000 5.71777 189 ASN B C 1
ATOM 1186 O O . ASN B 1 36 ? 3.32980 1.69817 -11.15652 1.000 7.49463 189 ASN B O 1
ATOM 1197 N N . ASN B 1 37 ? 4.39837 2.57014 -12.93331 1.000 5.50207 190 ASN B N 1
ATOM 1198 C CA . ASN B 1 37 ? 5.34523 3.33129 -12.12649 1.000 5.51163 190 ASN B CA 1
ATOM 1199 C C . ASN B 1 37 ? 4.71574 4.69887 -11.87513 1.000 5.00067 190 ASN B C 1
ATOM 1200 O O . ASN B 1 37 ? 4.48354 5.44967 -12.82856 1.000 5.30828 190 ASN B O 1
ATOM 1211 N N . PRO B 1 38 ? 4.35877 5.02960 -10.63738 1.000 4.45964 191 PRO B N 1
ATOM 1212 C CA . PRO B 1 38 ? 3.61135 6.27603 -10.40531 1.000 4.91036 191 PRO B CA 1
ATOM 1213 C C . PRO B 1 38 ? 4.44637 7.52699 -10.60905 1.000 4.59343 191 PRO B C 1
ATOM 1214 O O . PRO B 1 38 ? 3.90289 8.60422 -10.87239 1.000 5.22560 191 PRO B O 1
ATOM 1225 N N . HIS B 1 39 ? 5.76759 7.40322 -10.48346 1.000 4.86103 192 HIS B N 1
ATOM 1226 C CA . HIS B 1 39 ? 6.66169 8.54300 -10.67728 1.000 5.13647 192 HIS B CA 1
ATOM 1227 C C . HIS B 1 39 ? 6.71938 8.91417 -12.14570 1.000 4.58466 192 HIS B C 1
ATOM 1228 O O . HIS B 1 39 ? 6.56604 10.09198 -12.51693 1.000 5.27858 192 HIS B O 1
ATOM 1242 N N . ARG B 1 40 ? 6.93805 7.91286 -12.99433 1.000 5.18424 193 ARG B N 1
ATOM 1243 C CA . ARG B 1 40 ? 6.90970 8.15140 -14.42497 1.000 5.26505 193 ARG B CA 1
ATOM 1244 C C . ARG B 1 40 ? 5.52214 8.58780 -14.87174 1.000 4.97701 193 ARG B C 1
ATOM 1245 O O . ARG B 1 40 ? 5.39505 9.42151 -15.77407 1.000 4.91182 193 ARG B O 1
ATOM 1266 N N . ALA B 1 41 ? 4.45512 8.05371 -14.26250 1.000 4.72011 194 ALA B N 1
ATOM 1267 C CA . ALA B 1 41 ? 3.11305 8.51178 -14.63021 1.000 4.67656 194 ALA B CA 1
ATOM 1268 C C . ALA B 1 41 ? 2.92727 10.00195 -14.34198 1.000 4.40747 194 ALA B C 1
ATOM 1269 O O . ALA B 1 41 ? 2.37843 10.73870 -15.17019 1.000 4.32505 194 ALA B O 1
ATOM 1276 N N . VAL B 1 42 ? 3.35676 10.46212 -13.16042 1.000 4.34240 195 VAL B N 1
ATOM 1277 C CA . VAL B 1 42 ? 3.24803 11.88535 -12.83993 1.000 4.36764 195 VAL B CA 1
ATOM 1278 C C . VAL B 1 42 ? 4.12941 12.71050 -13.76796 1.000 3.61075 195 VAL B C 1
ATOM 1279 O O . VAL B 1 42 ? 3.71352 13.77320 -14.24073 1.000 4.65285 195 VAL B O 1
ATOM 1292 N N . GLU B 1 43 ? 5.34528 12.24712 -14.05603 1.000 4.59312 196 GLU B N 1
ATOM 1293 C CA . GLU B 1 43 ? 6.19106 12.94271 -15.03012 1.000 4.67286 196 GLU B CA 1
ATOM 1294 C C . GLU B 1 43 ? 5.49149 13.07091 -16.38686 1.000 4.69608 196 GLU B C 1
ATOM 1295 O O . GLU B 1 43 ? 5.53143 14.13507 -17.02840 1.000 5.02184 196 GLU B O 1
ATOM 1307 N N . TYR B 1 44 ? 4.82957 12.00623 -16.84350 1.000 4.80553 197 TYR B N 1
ATOM 1308 C CA . TYR B 1 44 ? 4.10056 12.08860 -18.11287 1.000 4.89492 197 TYR B CA 1
ATOM 1309 C C . TYR B 1 44 ? 2.91857 13.05507 -18.02644 1.000 4.61589 197 TYR B C 1
ATOM 1310 O O . TYR B 1 44 ? 2.61714 13.75794 -19.00655 1.000 5.07764 197 TYR B O 1
ATOM 1328 N N . LEU B 1 45 ? 2.20387 13.06744 -16.89476 1.000 4.69012 198 LEU B N 1
ATOM 1329 C CA . LEU B 1 45 ? 1.12168 14.03237 -16.72334 1.000 4.87442 198 LEU B CA 1
ATOM 1330 C C . LEU B 1 45 ? 1.63767 15.46412 -16.69601 1.000 4.59948 198 LEU B C 1
ATOM 1331 O O . LEU B 1 45 ? 0.94509 16.39236 -17.15049 1.000 5.14664 198 LEU B O 1
ATOM 1347 N N . LEU B 1 46 ? 2.84807 15.65737 -16.18716 1.000 4.07369 199 LEU B N 1
ATOM 1348 C CA . LEU B 1 46 ? 3.44028 16.98789 -16.13634 1.000 4.94255 199 LEU B CA 1
ATOM 1349 C C . LEU B 1 46 ? 3.96479 17.45353 -17.48749 1.000 4.01360 199 LEU B C 1
ATOM 1350 O O . LEU 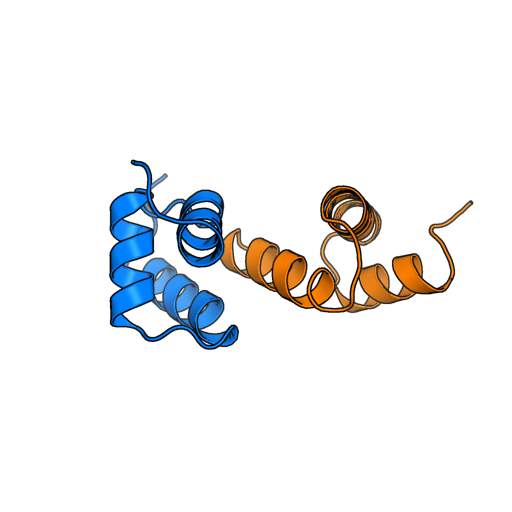B 1 46 ? 3.64924 18.57070 -17.93101 1.000 5.26467 199 LEU B O 1
ATOM 1366 N N . THR B 1 47 ? 4.84362 16.67784 -18.11217 1.000 4.54523 200 THR B N 1
ATOM 1367 C CA . THR B 1 47 ? 5.56188 17.14830 -19.28889 1.000 4.53106 200 THR B CA 1
ATOM 1368 C C . THR B 1 47 ? 5.30854 16.32356 -20.54290 1.000 5.08903 200 THR B C 1
ATOM 1369 O O . THR B 1 47 ? 5.92511 16.60806 -21.58476 1.000 5.63323 200 THR B O 1
ATOM 1380 N N . GLY B 1 48 ? 4.39229 15.36113 -20.50170 1.000 4.89911 201 GLY B N 1
ATOM 1381 C CA . GLY B 1 48 ? 3.92635 14.68514 -21.69839 1.000 5.34205 201 GLY B CA 1
ATOM 1382 C C . GLY B 1 48 ? 4.43442 13.25936 -21.85377 1.000 5.96909 201 GLY B C 1
ATOM 1383 O O . GLY B 1 48 ? 5.53403 12.90195 -21.44027 1.000 6.92466 201 GLY B O 1
ATOM 1387 N N . ILE B 1 49 ? 3.62677 12.43389 -22.51109 1.000 6.30500 202 ILE B N 1
ATOM 1388 C CA . ILE B 1 49 ? 4.06196 11.08961 -22.88651 1.000 8.47841 202 ILE B CA 1
ATOM 1389 C C . ILE B 1 49 ? 5.02579 11.14964 -24.06619 1.000 8.06486 202 ILE B C 1
ATOM 1390 O O . ILE B 1 49 ? 5.05037 12.13822 -24.82352 1.000 8.26428 202 ILE B O 1
ATOM 1406 N N . PRO B 1 50 ? 5.81021 10.09531 -24.29925 1.000 9.65316 203 PRO B N 1
ATOM 1407 C CA . PRO B 1 50 ? 6.66375 10.06259 -25.49711 1.000 11.17479 203 PRO B CA 1
ATOM 1408 C C . PRO B 1 50 ? 5.85426 10.34472 -26.75477 1.000 8.75332 203 PRO B C 1
ATOM 1409 O O . PRO B 1 50 ? 4.72187 9.88378 -26.89907 1.000 12.44808 203 PRO B O 1
ATOM 1420 N N . GLY B 1 51 ? 6.43326 11.12595 -27.65577 1.000 9.76083 204 GLY B N 1
ATOM 1421 C CA . GLY B 1 51 ? 5.73383 11.59724 -28.83328 1.000 8.90090 204 GLY B CA 1
ATOM 1422 C C . GLY B 1 51 ? 5.51969 13.09809 -28.85244 1.000 7.43302 204 GLY B C 1
ATOM 1423 O O . GLY B 1 51 ? 4.79428 13.59379 -29.71957 1.000 7.47559 204 GLY B O 1
#

B-factor: mean 9.48, std 6.01, range [3.49, 48.67]

Foldseek 3Di:
DDDDPVRLVVLLVVLCVVPDDSVLLVVLCVLVVNPSVSSVVCVVPHRDD/DDDPVLLVVLLVVVVVVVDDSVLLVVLCVLVVNPSVSSVVCVVPHGDD

Radius of gyration: 14.15 Å; Cα contacts (8 Å, |Δi|>4): 88; chains: 2; bounding box: 35×34×38 Å

Organism: Homo sapiens (NCBI:txid9606)

Secondary structure (DSSP, 8-state):
----HHHHHHHHHHHHTTT--HHHHHHHHHHTTT-HHHHHHHHHH-S--/---HHHHHHHHHHHHTTT--HHHHHHHHHHTTT-HHHHHHHHHH----

Sequence (97 aa):
TLVTGSEYETMLTEIMSMGYERERVVAALRASGNNPHRAVEYLLTGIPGLVTGSEYETMLTEIMSSMGYERERVVAALRASGNNPHRAVEYLLTGIPG

GO terms:
  GO:1990381 ubiquitin-specific protease binding (F, IPI)
  GO:0005634 nucleus (C, IDA)
  GO:0031593 polyubiquitin modification-dependent protein binding (F, IDA)
  GO:0035575 histone H4K20 demethylase activity (F, IDA)
  GO:0032434 regulation of proteasomal ubiquitin-dependent protein catabolic process (P, IDA)
  GO:0006289 nucleotide-excision repair (P, IDA)
  GO:0045070 positive regulation of viral genome replication (P, IMP)
  GO:0005515 protein binding (F, IPI)
  GO:0003697 single-stranded DNA binding (F, TAS)
  GO:0006289 nucleotide-excision repair (P, TAS)
  GO:0005654 nucleoplasm (C, TAS)
  GO:0005654 nucleoplasm (C, IDA)
  GO:0005737 cytoplasm (C, IDA)
  GO:0045787 positive regulation of cell cycle (P, IMP)
  GO:0032991 protein-containing complex (C, IMP)
  GO:0031648 protein destabilization (P, IMP)
  GO:0032436 positive regulation of proteasomal ubiquitin-dependent protein catabolic process (P, IMP)
  GO:0019900 kinase binding (F, IPI)

InterPro domains:
  IPR000626 Ubiquitin-like domain [PF00240] (5-78)
  IPR000626 Ubiquitin-like domain [PS50053] (3-81)
  IPR000626 Ubiquitin-like domain [SM00213] (3-77)
  IPR004806 UV excision repair protein Rad23 [PR01839] (258-280)
  IPR004806 UV excision repair protein Rad23 [PR01839] (314-330)
  IPR004806 UV excision repair protein Rad23 [PR01839] (331-345)
  IPR004806 UV excision repair protein Rad23 [PR01839] (346-361)
  IPR004806 UV excision repair protein Rad23 [TIGR00601] (3-363)
  IPR006636 Heat shock chaperonin-binding [SM00727] (230-273)
  IPR009060 UBA-like superfamily [SSF46934] (152-203)
  IPR009060 UBA-like superfamily [SSF46934] (303-361)
  IPR015360 XPC-binding domain [PF09280] (232-287)
  IPR015940 Ubiquitin-associated domain [PF00627] (162-198)
  IPR015940 Ubiquitin-associated domain [PF00627] (321-355)
  IPR015940 Ubiquitin-associated domain [PS50030] (161-201)
  IPR015940 Ubiquitin-associated domain [PS50030] (318-358)
  IPR015940 Ubiquitin-associated domain [SM00165] (163-200)
  IPR015940 Ubiquitin-associated domain [SM00165] (320-357)
  IPR029071 Ubiquitin-like domain superfamily [SSF54236] (3-85)
  IPR036353 XPC-binding domain superfamily [G3DSA:1.10.10.540] (222-288)